Protein AF-A0A2H0SGM2-F1 (afdb_monomer_lite)

Sequence (133 aa):
MSRFKKSRLSKVISVTLGLTTAVMMFGGVLIAPASAQTVEELQAQIALLLSQITALQTQMSGVTGGSVATGAVCGYTFGANLKQGDTGSDAMNLQKVLNSDSATQVASSGVGSQGNESSYFGSLTKSAVIRFQ

Foldseek 3Di:
DDDDDDDVVVVVVVVVVVVVVVCVVPDDPVPPPPPPCDPVNVVVVVVVVVVVVVVVVVVVVVVVVPPDPDDDPPPDDQPDDDDAFAFDPNQQVLLQVQQVDPQLHLDPDDESGHVRDHRGRHPSSVVSVVSVD

Secondary structure (DSSP, 8-state):
-------HHHHHHHHHHHHHHHHHHHS-----------HHHHHHHHHHHHHHHHHHHHHHHHHTTSS---SS------SS---TT-BSHHHHHHHHHHTTSTTT-SBSSSTTBTT---SB--HHHHHHHHHH-

Radius of gyration: 40.66 Å; chains: 1; bounding box: 40×49×117 Å

Structure (mmCIF, N/CA/C/O backbone):
data_AF-A0A2H0SGM2-F1
#
_entry.id   AF-A0A2H0SGM2-F1
#
loop_
_atom_site.group_PDB
_atom_site.id
_atom_site.type_symbol
_atom_site.label_atom_id
_atom_site.label_alt_id
_atom_site.label_comp_id
_atom_site.label_asym_id
_atom_site.label_entity_id
_atom_site.label_seq_id
_atom_site.pdbx_PDB_ins_code
_atom_site.Cartn_x
_atom_site.Cartn_y
_atom_site.Cartn_z
_atom_site.occupancy
_atom_site.B_iso_or_equiv
_atom_site.auth_seq_id
_atom_site.auth_comp_id
_atom_site.auth_asym_id
_atom_site.auth_atom_id
_atom_site.pdbx_PDB_model_num
ATOM 1 N N . MET A 1 1 ? 3.276 -41.175 -94.846 1.00 40.59 1 MET A N 1
ATOM 2 C CA . MET A 1 1 ? 4.546 -40.409 -94.807 1.00 40.59 1 MET A CA 1
ATOM 3 C C . MET A 1 1 ? 4.336 -39.044 -95.465 1.00 40.59 1 MET A C 1
ATOM 5 O O . MET A 1 1 ? 4.498 -38.907 -96.672 1.00 40.59 1 MET A O 1
ATOM 9 N N . SER A 1 2 ? 3.877 -38.047 -94.700 1.00 38.53 2 SER A N 1
ATOM 10 C CA . SER A 1 2 ? 3.477 -36.734 -95.232 1.00 38.53 2 SER A CA 1
ATOM 11 C C . SER A 1 2 ? 4.576 -35.677 -95.060 1.00 38.53 2 SER A C 1
ATOM 13 O O . SER A 1 2 ? 4.723 -35.073 -94.007 1.00 38.53 2 SER A O 1
ATOM 15 N N . ARG A 1 3 ? 5.353 -35.507 -96.134 1.00 43.50 3 ARG A N 1
ATOM 16 C CA . ARG A 1 3 ? 5.816 -34.252 -96.766 1.00 43.50 3 ARG A CA 1
ATOM 17 C C . ARG A 1 3 ? 5.720 -32.964 -95.906 1.00 43.50 3 ARG A C 1
ATOM 19 O O . ARG A 1 3 ? 4.699 -32.281 -95.925 1.00 43.50 3 ARG A O 1
ATOM 26 N N . PHE A 1 4 ? 6.819 -32.543 -95.270 1.00 55.88 4 PHE A N 1
ATOM 27 C CA . PHE A 1 4 ? 6.935 -31.188 -94.705 1.00 55.88 4 PHE A CA 1
ATOM 28 C C . PHE A 1 4 ? 7.217 -30.156 -95.811 1.00 55.88 4 PHE A C 1
ATOM 30 O O . PHE A 1 4 ? 8.280 -30.133 -96.433 1.00 55.88 4 PHE A O 1
ATOM 37 N N . LYS A 1 5 ? 6.224 -29.302 -96.069 1.00 53.66 5 LYS A N 1
ATOM 38 C CA . LYS A 1 5 ? 6.253 -28.195 -97.033 1.00 53.66 5 LYS A CA 1
ATOM 39 C C . LYS A 1 5 ? 7.159 -27.073 -96.498 1.00 53.66 5 LYS A C 1
ATOM 41 O O . LYS A 1 5 ? 6.878 -26.494 -95.453 1.00 53.66 5 LYS A O 1
ATOM 46 N N . LYS A 1 6 ? 8.242 -26.754 -97.220 1.00 58.56 6 LYS A N 1
ATOM 47 C CA . LYS A 1 6 ? 9.113 -25.581 -96.987 1.00 58.56 6 LYS A CA 1
ATOM 48 C C . LYS A 1 6 ? 8.249 -24.311 -97.030 1.00 58.56 6 LYS A C 1
ATOM 50 O O . LYS A 1 6 ? 7.874 -23.865 -98.111 1.00 58.56 6 LYS A O 1
ATOM 55 N N . SER A 1 7 ? 7.924 -23.734 -95.876 1.00 58.38 7 SER A N 1
ATOM 56 C CA . SER A 1 7 ? 7.233 -22.445 -95.788 1.00 58.38 7 SER A CA 1
ATOM 57 C C . SER A 1 7 ? 8.200 -21.384 -95.278 1.00 58.38 7 SER A C 1
ATOM 59 O O . SER A 1 7 ? 8.958 -21.630 -94.346 1.00 58.38 7 SER A O 1
ATOM 61 N N . ARG A 1 8 ? 8.184 -20.186 -95.874 1.00 55.38 8 ARG A N 1
ATOM 62 C CA . ARG A 1 8 ? 9.004 -19.047 -95.415 1.00 55.38 8 ARG A CA 1
ATOM 63 C C . ARG A 1 8 ? 8.715 -18.669 -93.957 1.00 55.38 8 ARG A C 1
ATOM 65 O O . ARG A 1 8 ? 9.578 -18.094 -93.307 1.00 55.38 8 ARG A O 1
ATOM 72 N N . LEU A 1 9 ? 7.566 -19.100 -93.437 1.00 53.16 9 LEU A N 1
ATOM 73 C CA . LEU A 1 9 ? 7.172 -18.991 -92.038 1.00 53.16 9 LEU A CA 1
ATOM 74 C C . LEU A 1 9 ? 8.174 -19.664 -91.080 1.00 53.16 9 LEU A C 1
ATOM 76 O O . LEU A 1 9 ? 8.530 -19.069 -90.072 1.00 53.16 9 LEU A O 1
ATOM 80 N N . SER A 1 10 ? 8.711 -20.847 -91.409 1.00 49.25 10 SER A N 1
ATOM 81 C CA . SER A 1 10 ? 9.651 -21.553 -90.520 1.00 49.25 10 SER A CA 1
ATOM 82 C C . SER A 1 10 ? 11.065 -20.966 -90.518 1.00 49.25 10 SER A C 1
ATOM 84 O O . SER A 1 10 ? 11.794 -21.181 -89.559 1.00 49.25 10 SER A O 1
ATOM 86 N N . LYS A 1 11 ? 11.434 -20.171 -91.535 1.00 51.69 11 LYS A N 1
ATOM 87 C CA . LYS A 1 11 ? 12.673 -19.371 -91.522 1.00 51.69 11 LYS A CA 1
ATOM 88 C C . LYS A 1 11 ? 12.531 -18.085 -90.707 1.00 51.69 11 LYS A C 1
ATOM 90 O O . LYS A 1 11 ? 13.499 -17.653 -90.095 1.00 51.69 11 LYS A O 1
ATOM 95 N N . VAL A 1 12 ? 11.340 -17.485 -90.684 1.00 53.84 12 VAL A N 1
ATOM 96 C CA . VAL A 1 12 ? 11.070 -16.266 -89.903 1.00 53.84 12 VAL A CA 1
ATOM 97 C C . VAL A 1 12 ? 11.014 -16.589 -88.409 1.00 53.84 12 VAL A C 1
ATOM 99 O O . VAL A 1 12 ? 11.650 -15.893 -87.628 1.00 53.84 12 VAL A O 1
ATOM 102 N N . ILE A 1 13 ? 10.382 -17.705 -88.029 1.00 54.94 13 ILE A N 1
ATOM 103 C CA . ILE A 1 13 ? 10.295 -18.158 -86.628 1.00 54.94 13 ILE A CA 1
ATOM 104 C C . ILE A 1 13 ? 11.689 -18.450 -86.034 1.00 54.94 13 ILE A C 1
ATOM 106 O O . ILE A 1 13 ? 11.952 -18.129 -84.877 1.00 54.94 13 ILE A O 1
ATOM 110 N N . SER A 1 14 ? 12.616 -19.000 -86.828 1.00 51.69 14 SER A N 1
ATOM 111 C CA . SER A 1 14 ? 13.994 -19.263 -86.382 1.00 51.69 14 SER A CA 1
ATOM 112 C C . SER A 1 14 ? 14.867 -18.007 -86.291 1.00 51.69 14 SER A C 1
ATOM 114 O O . SER A 1 14 ? 15.776 -17.956 -85.468 1.00 51.69 14 SER A O 1
ATOM 116 N N . VAL A 1 15 ? 14.596 -16.985 -87.110 1.00 54.47 15 VAL A N 1
ATOM 117 C CA . VAL A 1 15 ? 15.328 -15.706 -87.066 1.00 54.47 15 VAL A CA 1
ATOM 118 C C . VAL A 1 15 ? 14.865 -14.858 -85.881 1.00 54.47 15 VAL A C 1
ATOM 120 O O . VAL A 1 15 ? 15.693 -14.247 -85.213 1.00 54.47 15 VAL A O 1
ATOM 123 N N . THR A 1 16 ? 13.569 -14.873 -85.555 1.00 50.84 16 THR A N 1
ATOM 124 C CA . THR A 1 16 ? 13.047 -14.148 -84.389 1.00 50.84 16 THR A CA 1
ATOM 125 C C . THR A 1 16 ? 13.511 -14.765 -83.076 1.00 50.84 16 THR A C 1
ATOM 127 O O . THR A 1 16 ? 13.891 -14.024 -82.178 1.00 50.84 16 THR A O 1
ATOM 130 N N . LEU A 1 17 ? 13.565 -16.100 -82.978 1.00 54.00 17 LEU A N 1
ATOM 131 C CA . LEU A 1 17 ? 14.009 -16.761 -81.749 1.00 54.00 17 LEU A CA 1
ATOM 132 C C . LEU A 1 17 ? 15.519 -16.590 -81.511 1.00 54.00 17 LEU A C 1
ATOM 134 O O . LEU A 1 17 ? 15.930 -16.388 -80.375 1.00 54.00 17 LEU A O 1
ATOM 138 N N . GLY A 1 18 ? 16.339 -16.594 -82.570 1.00 52.31 18 GLY A N 1
ATOM 139 C CA . GLY A 1 18 ? 17.784 -16.346 -82.469 1.00 52.31 18 GLY A CA 1
ATOM 140 C C . GLY A 1 18 ? 18.146 -14.891 -82.150 1.00 52.31 18 GLY A C 1
ATOM 141 O O . GLY A 1 18 ? 19.101 -14.644 -81.415 1.00 52.31 18 GLY A O 1
ATOM 142 N N . LEU A 1 19 ? 17.364 -13.922 -82.641 1.00 50.44 19 LEU A N 1
ATOM 143 C CA . LEU A 1 19 ? 17.555 -12.509 -82.303 1.00 50.44 19 LEU A CA 1
ATOM 144 C C . LEU A 1 19 ? 17.175 -12.228 -80.841 1.00 50.44 19 LEU A C 1
ATOM 146 O O . LEU A 1 19 ? 17.862 -11.463 -80.168 1.00 50.44 19 LEU A O 1
ATOM 150 N N . THR A 1 20 ? 16.142 -12.893 -80.312 1.00 53.59 20 THR A N 1
ATOM 151 C CA . THR A 1 20 ? 15.738 -12.721 -78.908 1.00 53.59 20 THR A CA 1
ATOM 152 C C . THR A 1 20 ? 16.765 -13.263 -77.910 1.00 53.59 20 THR A C 1
ATOM 154 O O . THR A 1 20 ? 16.964 -12.648 -76.867 1.00 53.59 20 THR A O 1
ATOM 157 N N . THR A 1 21 ? 17.482 -14.348 -78.225 1.00 55.19 21 THR A N 1
ATOM 158 C CA . THR A 1 21 ? 18.548 -14.872 -77.347 1.00 55.19 21 THR A CA 1
ATOM 159 C C . THR A 1 21 ? 19.849 -14.077 -77.450 1.00 55.19 21 THR A C 1
ATOM 161 O O . THR A 1 21 ? 20.557 -13.946 -76.455 1.00 55.19 21 THR A O 1
ATOM 164 N N . ALA A 1 22 ? 20.165 -13.503 -78.616 1.00 50.72 22 ALA A N 1
ATOM 165 C CA . ALA A 1 22 ? 21.353 -12.663 -78.789 1.00 50.72 22 ALA A CA 1
ATOM 166 C C . ALA A 1 22 ? 21.226 -11.307 -78.067 1.00 50.72 22 ALA A C 1
ATOM 168 O O . ALA A 1 22 ? 22.198 -10.831 -77.483 1.00 50.72 22 ALA A O 1
ATOM 169 N N . VAL A 1 23 ? 20.022 -10.722 -78.027 1.00 50.75 23 VAL A N 1
ATOM 170 C CA . VAL A 1 23 ? 19.746 -9.491 -77.260 1.00 50.75 23 VAL A CA 1
ATOM 171 C C . VAL A 1 23 ? 19.898 -9.726 -75.749 1.00 50.75 23 VAL A C 1
ATOM 173 O O . VAL A 1 23 ? 20.411 -8.859 -75.049 1.00 50.75 23 VAL A O 1
ATOM 176 N N . MET A 1 24 ? 19.577 -10.926 -75.248 1.00 55.06 24 MET A N 1
ATOM 177 C CA . MET A 1 24 ? 19.810 -11.281 -73.839 1.00 55.06 24 MET A CA 1
ATOM 178 C C . MET A 1 24 ? 21.290 -11.521 -73.486 1.00 55.06 24 MET A C 1
ATOM 180 O O . MET A 1 24 ? 21.644 -11.417 -72.316 1.00 55.06 24 MET A O 1
ATOM 184 N N . MET A 1 25 ? 22.156 -11.819 -74.464 1.00 55.94 25 MET A N 1
ATOM 185 C CA . MET A 1 25 ? 23.568 -12.173 -74.228 1.00 55.94 25 MET A CA 1
ATOM 186 C C . MET A 1 25 ? 24.566 -11.029 -74.487 1.00 55.94 25 MET A C 1
ATOM 188 O O . MET A 1 25 ? 25.726 -11.166 -74.111 1.00 55.94 25 MET A O 1
ATOM 192 N N . PHE A 1 26 ? 24.156 -9.907 -75.097 1.00 58.00 26 PHE A N 1
ATOM 193 C CA . PHE A 1 26 ? 25.081 -8.807 -75.438 1.00 58.00 26 PHE A CA 1
ATOM 194 C C . PHE A 1 26 ? 24.635 -7.388 -75.043 1.00 58.00 26 PHE A C 1
ATOM 196 O O . PHE A 1 26 ? 25.384 -6.442 -75.278 1.00 58.00 26 PHE A O 1
ATOM 203 N N . GLY A 1 27 ? 23.470 -7.191 -74.418 1.00 44.75 27 GLY A N 1
ATOM 204 C CA . GLY A 1 27 ? 23.040 -5.835 -74.067 1.00 44.75 27 GLY A CA 1
ATOM 205 C C . GLY A 1 27 ? 21.857 -5.774 -73.116 1.00 44.75 27 GLY A C 1
ATOM 206 O O . GLY A 1 27 ? 20.721 -5.649 -73.552 1.00 44.75 27 GLY A O 1
ATOM 207 N N . GLY A 1 28 ? 22.153 -5.790 -71.815 1.00 46.19 28 GLY A N 1
ATOM 208 C CA . GLY A 1 28 ? 21.272 -5.237 -70.790 1.00 46.19 28 GLY A CA 1
ATOM 209 C C . GLY A 1 28 ? 19.969 -5.998 -70.580 1.00 46.19 28 GLY A C 1
ATOM 210 O O . GLY A 1 28 ? 18.890 -5.501 -70.893 1.00 46.19 28 GLY A O 1
ATOM 211 N N . VAL A 1 29 ? 20.055 -7.159 -69.926 1.00 42.25 29 VAL A N 1
ATOM 212 C CA . VAL A 1 29 ? 18.955 -7.587 -69.060 1.00 42.25 29 VAL A CA 1
ATOM 213 C C . VAL A 1 29 ? 18.755 -6.451 -68.055 1.00 42.25 29 VAL A C 1
ATOM 215 O O . VAL A 1 29 ? 19.586 -6.244 -67.173 1.00 42.25 29 VAL A O 1
ATOM 218 N N . LEU A 1 30 ? 17.679 -5.679 -68.205 1.00 44.38 30 LEU A N 1
ATOM 219 C CA . LEU A 1 30 ? 17.157 -4.853 -67.125 1.00 44.38 30 LEU A CA 1
ATOM 220 C C . LEU A 1 30 ? 16.590 -5.833 -66.096 1.00 44.38 30 LEU A C 1
ATOM 222 O O . LEU A 1 30 ? 15.395 -6.119 -66.067 1.00 44.38 30 LEU A O 1
ATOM 226 N N . ILE A 1 31 ? 17.492 -6.429 -65.314 1.00 48.06 31 ILE A N 1
ATOM 227 C CA . ILE A 1 31 ? 17.165 -7.118 -64.077 1.00 48.06 31 ILE A CA 1
ATOM 228 C C . ILE A 1 31 ? 16.574 -6.011 -63.211 1.00 48.06 31 ILE A C 1
ATOM 230 O O . ILE A 1 31 ? 17.305 -5.195 -62.652 1.00 48.06 31 ILE A O 1
ATOM 234 N N . ALA A 1 32 ? 15.245 -5.915 -63.174 1.00 46.06 32 ALA A N 1
ATOM 235 C CA . ALA A 1 32 ? 14.588 -5.179 -62.110 1.00 46.06 32 ALA A CA 1
ATOM 236 C C . ALA A 1 32 ? 15.181 -5.713 -60.800 1.00 46.06 32 ALA A C 1
ATOM 238 O O . ALA A 1 32 ? 15.263 -6.939 -60.656 1.00 46.06 32 ALA A O 1
ATOM 239 N N . PRO A 1 33 ? 15.649 -4.853 -59.881 1.00 48.53 33 PRO A N 1
ATOM 240 C CA . PRO A 1 33 ? 16.115 -5.347 -58.608 1.00 48.53 33 PRO A CA 1
ATOM 241 C C . PRO A 1 33 ? 14.908 -6.040 -57.978 1.00 48.53 33 PRO A C 1
ATOM 243 O O . PRO A 1 33 ? 13.909 -5.403 -57.649 1.00 48.53 33 PRO A O 1
ATOM 246 N N . ALA A 1 34 ? 14.974 -7.368 -57.866 1.00 46.94 34 ALA A N 1
ATOM 247 C CA . ALA A 1 34 ? 14.227 -8.061 -56.835 1.00 46.94 34 ALA A CA 1
ATOM 248 C C . ALA A 1 34 ? 14.504 -7.281 -55.551 1.00 46.94 34 ALA A C 1
ATOM 250 O O . ALA A 1 34 ? 15.664 -6.934 -55.333 1.00 46.94 34 ALA A O 1
ATOM 251 N N . SER A 1 35 ? 13.461 -6.940 -54.796 1.00 52.75 35 SER A N 1
ATOM 252 C CA . SER A 1 35 ? 13.503 -6.119 -53.585 1.00 52.75 35 SER A CA 1
ATOM 253 C C . SER A 1 35 ? 14.460 -6.715 -52.549 1.00 52.75 35 SER A C 1
ATOM 255 O O . SER A 1 35 ? 14.058 -7.366 -51.590 1.00 52.75 35 SER A O 1
ATOM 257 N N . ALA A 1 36 ? 15.754 -6.556 -52.789 1.00 50.62 36 ALA A N 1
ATOM 258 C CA . ALA A 1 36 ? 16.815 -6.870 -51.876 1.00 50.62 36 ALA A CA 1
ATOM 259 C C . ALA A 1 36 ? 16.773 -5.714 -50.900 1.00 50.62 36 ALA A C 1
ATOM 261 O O . ALA A 1 36 ? 17.241 -4.624 -51.219 1.00 50.62 36 ALA A O 1
ATOM 262 N N . GLN A 1 37 ? 16.125 -5.949 -49.762 1.00 52.88 37 GLN A N 1
ATOM 263 C CA . GLN A 1 37 ? 16.254 -5.089 -48.601 1.00 52.88 37 GLN A CA 1
ATOM 264 C C . G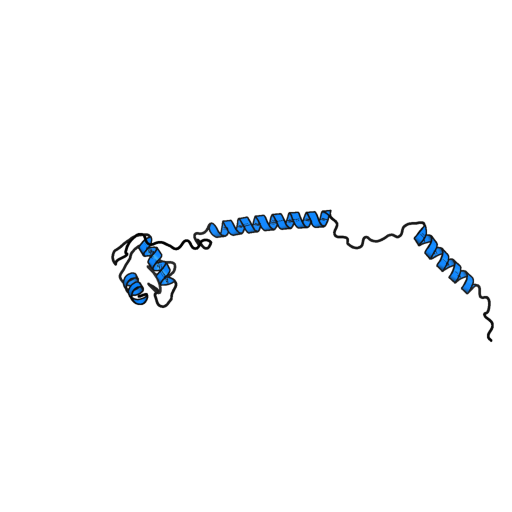LN A 1 37 ? 17.759 -4.890 -48.400 1.00 52.88 37 GLN A C 1
ATOM 266 O O . GLN A 1 37 ? 18.486 -5.848 -48.116 1.00 52.88 37 GLN A O 1
ATOM 271 N N . THR A 1 38 ? 18.250 -3.701 -48.745 1.00 72.00 38 THR A N 1
ATOM 272 C CA . THR A 1 38 ? 19.689 -3.475 -48.869 1.00 72.00 38 THR A CA 1
ATOM 273 C C . THR A 1 38 ? 20.317 -3.554 -47.483 1.00 72.00 38 THR A C 1
ATOM 275 O O . THR A 1 38 ? 19.637 -3.423 -46.461 1.00 72.00 38 THR A O 1
ATOM 278 N N . VAL A 1 39 ? 21.628 -3.792 -47.414 1.00 69.50 39 VAL A N 1
ATOM 279 C CA . VAL A 1 39 ? 22.336 -3.805 -46.124 1.00 69.50 39 VAL A CA 1
ATOM 280 C C . VAL A 1 39 ? 22.136 -2.469 -45.399 1.00 69.50 39 VAL A C 1
ATOM 282 O O . VAL A 1 39 ? 21.930 -2.466 -44.187 1.00 69.50 39 VAL A O 1
ATOM 285 N N . GLU A 1 40 ? 22.088 -1.355 -46.135 1.00 77.25 40 GLU A N 1
ATOM 286 C CA . GLU A 1 40 ? 21.725 -0.045 -45.590 1.00 77.25 40 GLU A CA 1
ATOM 287 C C . GLU A 1 40 ? 20.311 -0.011 -44.990 1.00 77.25 40 GLU A C 1
ATOM 289 O O . GLU A 1 40 ? 20.108 0.579 -43.931 1.00 77.25 40 GLU A O 1
ATOM 294 N N . GLU A 1 41 ? 19.325 -0.655 -45.615 1.00 76.38 41 GLU A N 1
ATOM 295 C CA . GLU A 1 41 ? 17.943 -0.675 -45.124 1.00 76.38 41 GLU A CA 1
ATOM 296 C C . GLU A 1 41 ? 17.790 -1.540 -43.862 1.00 76.38 41 GLU A C 1
ATOM 298 O O . GLU A 1 41 ? 17.065 -1.182 -42.930 1.00 76.38 41 GLU A O 1
ATOM 303 N N . LEU A 1 42 ? 18.551 -2.635 -43.770 1.00 78.06 42 LEU A N 1
ATOM 304 C CA . LEU A 1 42 ? 18.672 -3.426 -42.542 1.00 78.06 42 LEU A CA 1
ATOM 305 C C . LEU A 1 42 ? 19.366 -2.638 -41.419 1.00 78.06 42 LEU A C 1
A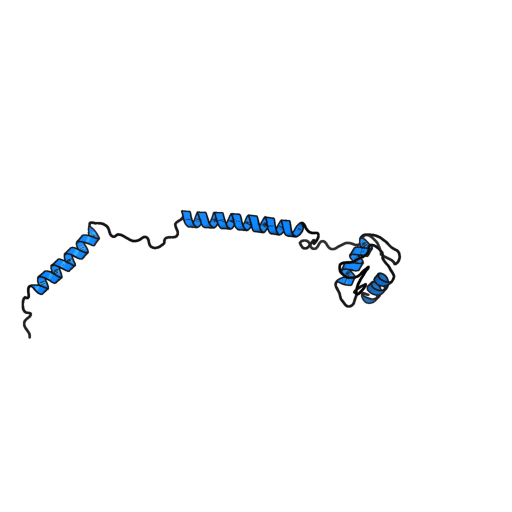TOM 307 O O . LEU A 1 42 ? 18.912 -2.671 -40.275 1.00 78.06 42 LEU A O 1
ATOM 311 N N . GLN A 1 43 ? 20.425 -1.884 -41.725 1.00 81.25 43 GLN A N 1
ATOM 312 C CA . GLN A 1 43 ? 21.093 -1.010 -40.753 1.00 81.25 43 GLN A CA 1
ATOM 313 C C . GLN A 1 43 ? 20.176 0.126 -40.275 1.00 81.25 43 GLN A C 1
ATOM 315 O O . GLN A 1 43 ? 20.153 0.435 -39.081 1.00 81.25 43 GLN A O 1
ATOM 320 N N . ALA A 1 44 ? 19.371 0.698 -41.175 1.00 85.44 44 ALA A N 1
ATOM 321 C CA . ALA A 1 44 ? 18.372 1.708 -40.840 1.00 85.44 44 ALA A CA 1
ATOM 322 C C . ALA A 1 44 ? 17.273 1.149 -39.918 1.00 85.44 44 ALA A C 1
ATOM 324 O O . ALA A 1 44 ? 16.902 1.800 -38.940 1.00 85.44 44 ALA A O 1
ATOM 325 N N . GLN A 1 45 ? 16.803 -0.081 -40.161 1.00 86.75 45 GLN A N 1
ATOM 326 C CA . GLN A 1 45 ? 15.865 -0.758 -39.257 1.00 86.75 45 GLN A CA 1
ATOM 327 C C . GLN A 1 45 ? 16.471 -1.030 -37.878 1.00 86.75 45 GLN A C 1
ATOM 329 O O . GLN A 1 45 ? 15.801 -0.813 -36.870 1.00 86.75 45 GLN A O 1
ATOM 334 N N . ILE A 1 46 ? 17.736 -1.456 -37.803 1.00 89.75 46 ILE A N 1
ATOM 335 C CA . ILE A 1 46 ? 18.422 -1.681 -36.522 1.00 89.75 46 ILE A CA 1
ATOM 336 C C . ILE A 1 46 ? 18.534 -0.373 -35.729 1.00 89.75 46 ILE A C 1
ATOM 338 O O . ILE A 1 46 ? 18.237 -0.357 -34.534 1.00 89.75 46 ILE A O 1
ATOM 342 N N . ALA A 1 47 ? 18.902 0.735 -36.379 1.00 90.38 47 ALA A N 1
ATOM 343 C CA . ALA A 1 47 ? 18.978 2.044 -35.729 1.00 90.38 47 ALA A CA 1
ATOM 344 C C . ALA A 1 47 ? 17.613 2.493 -35.176 1.00 90.38 47 ALA A C 1
ATOM 346 O O . ALA A 1 47 ? 17.527 3.009 -34.058 1.00 90.38 47 ALA A O 1
ATOM 347 N N . LEU A 1 48 ? 16.540 2.237 -35.929 1.00 93.25 48 LEU A N 1
ATOM 348 C CA . LEU A 1 48 ? 15.176 2.559 -35.518 1.00 93.25 48 LEU A CA 1
ATOM 349 C C . LEU A 1 48 ? 14.713 1.694 -34.336 1.00 93.25 48 LEU A C 1
ATOM 351 O O . LEU A 1 48 ? 14.133 2.211 -33.381 1.00 93.25 48 LEU A O 1
ATOM 355 N N . LEU A 1 49 ? 15.031 0.399 -34.344 1.00 91.62 49 LEU A N 1
ATOM 356 C CA . LEU A 1 49 ? 14.733 -0.504 -33.230 1.00 91.62 49 LEU A CA 1
ATOM 357 C C . LEU A 1 49 ? 15.494 -0.121 -31.954 1.00 91.62 49 LEU A C 1
ATOM 359 O O . LEU A 1 49 ? 14.908 -0.140 -30.874 1.00 91.62 49 LEU A O 1
ATOM 363 N N . LEU A 1 50 ? 16.765 0.280 -32.058 1.00 91.50 50 LEU A N 1
ATOM 364 C CA . LEU A 1 50 ? 17.537 0.755 -30.905 1.00 91.50 50 LEU A CA 1
ATOM 365 C C . LEU A 1 50 ? 16.936 2.034 -30.310 1.00 91.50 50 LEU A C 1
ATOM 367 O O . LEU A 1 50 ? 16.786 2.123 -29.092 1.00 91.50 50 LEU A O 1
ATOM 371 N N . SER A 1 51 ? 16.515 2.979 -31.157 1.00 91.00 51 SER A N 1
ATOM 372 C CA . SER A 1 51 ? 15.815 4.190 -30.713 1.00 91.00 51 SER A CA 1
ATOM 373 C C . SER A 1 51 ? 14.513 3.862 -29.971 1.00 91.00 51 SER A C 1
ATOM 375 O O . SER A 1 51 ? 14.261 4.409 -28.894 1.00 91.00 51 SER A O 1
ATOM 377 N N . GLN A 1 52 ? 13.728 2.910 -30.485 1.00 90.00 52 GLN A N 1
ATOM 378 C CA . GLN A 1 52 ? 12.499 2.450 -29.838 1.00 90.00 52 GLN A CA 1
ATOM 379 C C . GLN A 1 52 ? 12.774 1.784 -28.481 1.00 90.00 52 GLN A C 1
ATOM 381 O O . GLN A 1 52 ? 12.048 2.032 -27.519 1.00 90.00 52 GLN A O 1
ATOM 386 N N . ILE A 1 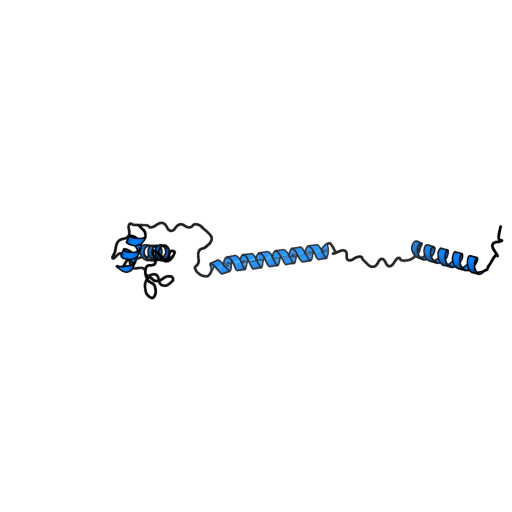53 ? 13.826 0.965 -28.373 1.00 90.62 53 ILE A N 1
ATOM 387 C CA . ILE A 1 53 ? 14.220 0.325 -27.110 1.00 90.62 53 ILE A CA 1
ATOM 388 C C . ILE A 1 53 ? 14.618 1.380 -26.079 1.00 90.62 53 ILE A C 1
ATOM 390 O O . ILE A 1 53 ? 14.167 1.299 -24.939 1.00 90.62 53 ILE A O 1
ATOM 394 N N . THR A 1 54 ? 15.397 2.395 -26.462 1.00 87.88 54 THR A N 1
ATOM 395 C CA . THR A 1 54 ? 15.765 3.487 -25.549 1.00 87.88 54 THR A CA 1
ATOM 396 C C . THR A 1 54 ? 14.535 4.262 -25.078 1.00 87.88 54 THR A C 1
ATOM 398 O O . THR A 1 54 ? 14.406 4.520 -23.884 1.00 87.88 54 THR A O 1
ATOM 401 N N . ALA A 1 55 ? 13.586 4.562 -25.970 1.00 87.12 55 ALA A N 1
ATOM 402 C CA . ALA A 1 55 ? 12.336 5.225 -25.595 1.00 87.12 55 ALA A CA 1
ATOM 403 C C . ALA A 1 55 ? 11.499 4.377 -24.620 1.00 87.12 55 ALA A C 1
ATOM 405 O O . ALA A 1 55 ? 11.009 4.892 -23.615 1.00 87.12 55 ALA A O 1
ATOM 406 N N . LEU A 1 56 ? 11.392 3.067 -24.863 1.00 84.44 56 LEU A N 1
ATOM 407 C CA . LEU A 1 56 ? 10.698 2.138 -23.967 1.00 84.44 56 LEU A CA 1
ATOM 408 C C . LEU A 1 56 ? 11.416 1.984 -22.618 1.00 84.44 56 LEU A C 1
ATOM 410 O O . LEU A 1 56 ? 10.753 1.888 -21.590 1.00 84.44 56 LEU A O 1
ATOM 414 N N . GLN A 1 57 ? 12.751 2.018 -22.592 1.00 80.25 57 GLN A N 1
ATOM 415 C CA . GLN A 1 57 ? 13.541 2.024 -21.356 1.00 80.25 57 GLN A CA 1
ATOM 416 C C . GLN A 1 57 ? 13.319 3.313 -20.553 1.00 80.25 57 GLN A C 1
ATOM 418 O O . GLN A 1 57 ? 13.122 3.252 -19.341 1.00 80.25 57 GLN A O 1
ATOM 423 N N . THR A 1 58 ? 13.280 4.478 -21.209 1.00 76.69 58 THR A N 1
ATOM 424 C CA . THR A 1 58 ? 12.948 5.751 -20.552 1.00 76.69 58 THR A CA 1
ATOM 425 C C . THR A 1 58 ? 11.505 5.768 -20.053 1.00 76.69 58 THR A C 1
ATOM 427 O O . THR A 1 58 ? 11.252 6.240 -18.947 1.00 76.69 58 THR A O 1
ATOM 430 N N . GLN A 1 59 ? 10.560 5.207 -20.810 1.00 74.38 59 GLN A N 1
ATOM 431 C CA . GLN A 1 59 ? 9.172 5.071 -20.375 1.00 74.38 59 GLN A CA 1
ATOM 432 C C . GLN A 1 59 ? 9.051 4.131 -19.168 1.00 74.38 59 GLN A C 1
ATOM 434 O O . GLN A 1 59 ? 8.331 4.455 -18.228 1.00 74.38 59 GLN A O 1
ATOM 439 N N . MET A 1 60 ? 9.799 3.023 -19.137 1.00 66.62 60 MET A N 1
ATOM 440 C CA . MET A 1 60 ? 9.838 2.114 -17.986 1.00 66.62 60 MET A CA 1
ATOM 441 C C . MET A 1 60 ? 10.376 2.814 -16.726 1.00 66.62 60 MET A C 1
ATOM 443 O O . MET A 1 60 ? 9.804 2.665 -15.650 1.00 66.62 60 MET A O 1
ATOM 447 N N . SER A 1 61 ? 11.406 3.654 -16.866 1.00 61.03 61 SER A N 1
ATOM 448 C CA . SER A 1 61 ? 11.930 4.485 -15.768 1.00 61.03 61 SER A CA 1
ATOM 449 C C . SER A 1 61 ? 10.995 5.647 -15.381 1.00 61.03 61 SER A C 1
ATOM 451 O O . SER A 1 61 ? 10.993 6.097 -14.235 1.00 61.03 61 SER A O 1
ATOM 453 N N . GLY A 1 62 ? 10.169 6.137 -16.309 1.00 53.53 62 GLY A N 1
ATOM 454 C CA . GLY A 1 62 ? 9.158 7.172 -16.059 1.00 53.53 62 GLY A CA 1
ATOM 455 C C . GLY A 1 62 ? 7.909 6.648 -15.344 1.00 53.53 62 GLY A C 1
ATOM 456 O O . GLY A 1 62 ? 7.311 7.369 -14.547 1.00 53.53 62 GLY A O 1
ATOM 457 N N . VAL A 1 63 ? 7.558 5.374 -15.544 1.00 51.97 63 VAL A N 1
ATOM 458 C CA . VAL A 1 63 ? 6.497 4.684 -14.786 1.00 51.97 63 VAL A CA 1
ATOM 459 C C . VAL A 1 63 ? 6.894 4.490 -13.315 1.00 51.97 63 VAL A C 1
ATOM 461 O O . VAL A 1 63 ? 6.024 4.458 -12.451 1.00 51.97 63 VAL A O 1
ATOM 464 N N . THR A 1 64 ? 8.191 4.494 -12.991 1.00 49.00 64 THR A N 1
ATOM 465 C CA . THR A 1 64 ? 8.688 4.531 -11.600 1.00 49.00 64 THR A CA 1
ATOM 466 C C . THR A 1 64 ? 8.765 5.939 -10.983 1.00 49.00 64 THR A C 1
ATOM 468 O O . THR A 1 64 ? 9.166 6.082 -9.830 1.00 49.00 64 THR A O 1
ATOM 471 N N . GLY A 1 65 ? 8.365 6.984 -11.720 1.00 46.38 65 GLY A N 1
ATOM 472 C CA . GLY A 1 65 ? 8.340 8.382 -11.261 1.00 46.38 65 GLY A CA 1
ATOM 473 C C . GLY A 1 65 ? 7.020 8.838 -10.628 1.00 46.38 65 GLY A C 1
ATOM 474 O O . GLY A 1 65 ? 6.934 9.957 -10.127 1.00 46.38 65 GLY A O 1
ATOM 475 N N . GLY A 1 66 ? 5.998 7.982 -10.619 1.00 49.25 66 GLY A N 1
ATOM 476 C CA . GLY A 1 66 ? 4.878 8.060 -9.686 1.00 49.25 66 GLY A CA 1
ATOM 477 C C . GLY A 1 66 ? 5.073 6.960 -8.653 1.00 49.25 66 GLY A C 1
ATOM 478 O O . GLY A 1 66 ? 5.324 5.825 -9.033 1.00 49.25 66 GLY A O 1
ATOM 479 N N . SER A 1 67 ? 5.021 7.295 -7.365 1.00 51.59 67 SER A N 1
ATOM 480 C CA . SER A 1 67 ? 5.244 6.379 -6.238 1.00 51.59 67 SER A CA 1
ATOM 481 C C . SER A 1 67 ? 4.366 5.116 -6.307 1.00 51.59 67 SER A C 1
ATOM 483 O O . SER A 1 67 ? 3.281 5.047 -5.738 1.00 51.59 67 SER A O 1
ATOM 485 N N . VAL A 1 68 ? 4.857 4.107 -7.016 1.00 40.69 68 VAL A N 1
ATOM 486 C CA . VAL A 1 68 ? 4.447 2.708 -6.975 1.00 40.69 68 VAL A CA 1
ATOM 487 C C . VAL A 1 68 ? 5.716 1.908 -7.238 1.00 40.69 68 VAL A C 1
ATOM 489 O O . VAL A 1 68 ? 6.123 1.630 -8.363 1.00 40.69 68 VAL A O 1
ATOM 492 N N . ALA A 1 69 ? 6.407 1.607 -6.143 1.00 42.34 69 ALA A N 1
ATOM 493 C CA . ALA A 1 69 ? 7.501 0.659 -6.121 1.00 42.34 69 ALA A CA 1
ATOM 494 C C . ALA A 1 69 ? 6.953 -0.740 -6.452 1.00 42.34 69 ALA A C 1
ATOM 496 O O . ALA A 1 69 ? 6.510 -1.471 -5.573 1.00 42.34 69 ALA A O 1
ATOM 497 N N . THR A 1 70 ? 6.983 -1.114 -7.727 1.00 52.00 70 THR A N 1
ATOM 498 C CA . THR A 1 70 ? 6.815 -2.496 -8.191 1.00 52.00 70 THR A CA 1
ATOM 499 C C . THR A 1 70 ? 8.006 -2.832 -9.079 1.00 52.00 70 THR A C 1
ATOM 501 O O . THR A 1 70 ? 8.019 -2.500 -10.259 1.00 52.00 70 THR A O 1
ATOM 504 N N . GLY A 1 71 ? 9.044 -3.428 -8.487 1.00 43.25 71 GLY A N 1
ATOM 505 C CA . GLY A 1 71 ? 10.288 -3.767 -9.198 1.00 43.25 71 GLY A CA 1
ATOM 506 C C . GLY A 1 71 ? 11.426 -4.314 -8.332 1.00 43.25 71 GLY A C 1
ATOM 507 O O . GLY A 1 71 ? 12.405 -4.829 -8.855 1.00 43.25 71 GLY A O 1
ATOM 508 N N . ALA A 1 72 ? 11.278 -4.283 -7.012 1.00 42.03 72 ALA A N 1
ATOM 509 C CA . ALA A 1 72 ? 12.024 -5.123 -6.094 1.00 42.03 72 ALA A CA 1
ATOM 510 C C . ALA A 1 72 ? 10.998 -5.748 -5.152 1.00 42.03 72 ALA A C 1
ATOM 512 O O . ALA A 1 72 ? 10.058 -5.069 -4.734 1.00 42.03 72 ALA A O 1
ATOM 513 N N . VAL A 1 73 ? 11.176 -7.012 -4.772 1.00 45.31 73 VAL A N 1
ATOM 514 C CA . VAL A 1 73 ? 10.589 -7.515 -3.525 1.00 45.31 73 VAL A CA 1
ATOM 515 C C . VAL A 1 73 ? 11.336 -6.809 -2.386 1.00 45.31 73 VAL A C 1
ATOM 517 O O . VAL A 1 73 ? 12.123 -7.404 -1.661 1.00 45.31 73 VAL A O 1
ATOM 520 N N . CYS A 1 74 ? 11.157 -5.493 -2.268 1.00 49.56 74 CYS A N 1
ATOM 521 C CA . CYS A 1 74 ? 11.461 -4.747 -1.065 1.00 49.56 74 CYS A CA 1
A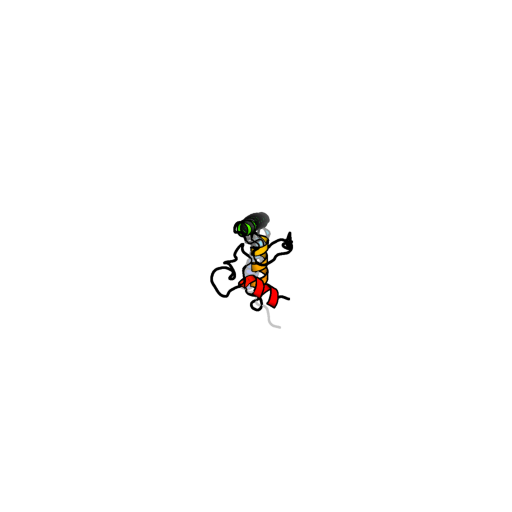TOM 522 C C . CYS A 1 74 ? 10.341 -5.107 -0.098 1.00 49.56 74 CYS A C 1
ATOM 524 O O . CYS A 1 74 ? 9.353 -4.384 0.014 1.00 49.56 74 CYS A O 1
ATOM 526 N N . GLY A 1 75 ? 10.451 -6.280 0.530 1.00 71.62 75 GLY A N 1
ATOM 527 C CA . GLY A 1 75 ? 9.621 -6.597 1.680 1.00 71.62 75 GLY A CA 1
ATOM 528 C C . GLY A 1 75 ? 9.726 -5.433 2.659 1.00 71.62 75 GLY A C 1
ATOM 529 O O . GLY A 1 75 ? 10.827 -4.994 2.993 1.00 71.62 75 GLY A O 1
ATOM 530 N N . TYR A 1 76 ? 8.586 -4.877 3.052 1.00 85.38 76 TYR A N 1
ATOM 531 C CA . TYR A 1 76 ? 8.568 -3.886 4.110 1.00 85.38 76 TYR A CA 1
ATOM 532 C C . TYR A 1 76 ? 8.892 -4.597 5.424 1.00 85.38 76 TYR A C 1
ATOM 534 O O . TYR A 1 76 ? 8.129 -5.457 5.865 1.00 85.38 76 TYR A O 1
ATOM 542 N N . THR A 1 77 ? 10.022 -4.259 6.040 1.00 90.12 77 THR A N 1
ATOM 543 C CA . THR A 1 77 ? 10.372 -4.760 7.371 1.00 90.12 77 THR A CA 1
ATOM 544 C C . THR A 1 77 ? 9.833 -3.793 8.412 1.00 90.12 77 THR A C 1
ATOM 546 O O . THR A 1 77 ? 10.236 -2.632 8.448 1.00 90.12 77 THR A O 1
ATOM 549 N N . PHE A 1 78 ? 8.938 -4.275 9.269 1.00 93.31 78 PHE A N 1
ATOM 550 C CA . PHE A 1 78 ? 8.448 -3.505 10.409 1.00 93.31 78 PHE A CA 1
ATOM 551 C C . PHE A 1 78 ? 9.572 -3.326 11.434 1.00 93.31 78 PHE A C 1
ATOM 553 O O . PHE A 1 78 ? 10.236 -4.294 11.807 1.00 93.31 78 PHE A O 1
ATOM 560 N N . GLY A 1 79 ? 9.800 -2.085 11.867 1.00 90.44 79 GLY A N 1
ATOM 561 C CA . GLY A 1 79 ? 10.899 -1.750 12.776 1.00 90.44 79 GLY A CA 1
ATOM 562 C C . GLY A 1 79 ? 10.581 -2.034 14.243 1.00 90.44 79 GLY A C 1
ATOM 563 O O . GLY A 1 79 ? 11.493 -2.158 15.059 1.00 90.44 79 GLY A O 1
ATOM 564 N N . ALA A 1 80 ? 9.297 -2.139 14.587 1.00 88.19 80 ALA A N 1
ATOM 565 C CA . ALA A 1 80 ? 8.839 -2.402 15.942 1.00 88.19 80 ALA A CA 1
ATOM 566 C C . ALA A 1 80 ? 7.521 -3.185 15.967 1.00 88.19 80 ALA A C 1
ATOM 568 O O . ALA A 1 80 ? 6.777 -3.250 14.987 1.00 88.19 80 ALA A O 1
ATOM 569 N N . ASN A 1 81 ? 7.209 -3.736 17.141 1.00 94.94 81 ASN A N 1
ATOM 570 C CA . ASN A 1 81 ? 5.877 -4.253 17.421 1.00 94.94 81 ASN A CA 1
ATOM 571 C C . ASN A 1 81 ? 4.878 -3.097 17.438 1.00 94.94 81 ASN A C 1
ATOM 573 O O . ASN A 1 81 ? 5.024 -2.158 18.221 1.00 94.94 81 ASN A O 1
ATOM 577 N N . LEU A 1 82 ? 3.849 -3.212 16.606 1.00 96.62 82 LEU A N 1
ATOM 578 C CA . LEU A 1 82 ? 2.757 -2.256 16.533 1.00 96.62 82 LEU A CA 1
ATOM 579 C C . LEU A 1 82 ? 1.643 -2.608 17.519 1.00 96.62 82 LEU A C 1
ATOM 581 O O . LEU A 1 82 ? 1.226 -3.762 17.629 1.00 96.62 82 LEU A O 1
ATOM 585 N N . LYS A 1 83 ? 1.105 -1.594 18.189 1.00 96.81 83 LYS A N 1
ATOM 586 C CA . LYS A 1 83 ? -0.089 -1.673 19.035 1.00 96.81 83 LYS A CA 1
ATOM 587 C C . LYS A 1 83 ? -1.030 -0.506 18.757 1.00 96.81 83 LYS A C 1
ATOM 589 O O . LYS A 1 83 ? -0.660 0.517 18.187 1.00 96.81 83 LYS A O 1
ATOM 594 N N . GLN A 1 84 ? -2.270 -0.656 19.211 1.00 97.44 84 GLN A N 1
ATOM 595 C CA . GLN A 1 84 ? -3.255 0.418 19.148 1.00 97.44 84 GLN A CA 1
ATOM 596 C C . GLN A 1 84 ? -2.732 1.682 19.841 1.00 97.44 84 GLN A C 1
ATOM 598 O O . GLN A 1 84 ? -2.237 1.618 20.965 1.00 97.44 84 GLN A O 1
ATOM 603 N N . GLY A 1 85 ? -2.883 2.823 19.171 1.00 96.69 85 GLY A N 1
ATOM 604 C CA . GLY A 1 85 ? -2.353 4.110 19.609 1.00 96.69 85 GLY A CA 1
ATOM 605 C C . GLY A 1 85 ? -1.037 4.502 18.936 1.00 96.69 85 GLY A C 1
ATOM 606 O O . GLY A 1 85 ? -0.720 5.689 18.928 1.00 96.69 85 GLY A O 1
ATOM 607 N N . ASP A 1 86 ? -0.303 3.554 18.346 1.00 97.62 86 ASP A N 1
ATOM 608 C CA . ASP A 1 86 ? 0.955 3.860 17.665 1.00 97.62 86 ASP A CA 1
ATOM 609 C C . ASP A 1 86 ? 0.715 4.697 16.400 1.00 97.62 86 ASP A C 1
ATOM 611 O O . ASP A 1 86 ? -0.295 4.547 15.700 1.00 97.62 86 ASP A O 1
ATOM 615 N N . THR A 1 87 ? 1.670 5.574 16.095 1.00 97.00 87 THR A N 1
ATOM 616 C CA . THR A 1 87 ? 1.681 6.399 14.887 1.00 97.00 87 THR A CA 1
ATOM 617 C C . THR A 1 87 ? 2.969 6.204 14.095 1.00 97.00 87 THR A C 1
ATOM 619 O O . THR A 1 87 ? 4.023 5.920 14.657 1.00 97.00 87 THR A O 1
ATOM 622 N N . GLY A 1 88 ? 2.900 6.377 12.778 1.00 95.38 88 GLY A N 1
ATOM 623 C CA . GLY A 1 88 ? 4.060 6.376 11.894 1.00 95.38 88 GLY A CA 1
ATOM 624 C C . GLY A 1 88 ? 3.855 5.587 10.605 1.00 95.38 88 GLY A C 1
ATOM 625 O O . GLY A 1 88 ? 2.752 5.148 10.269 1.00 95.38 88 GLY A O 1
ATOM 626 N N . SER A 1 89 ? 4.953 5.414 9.871 1.00 94.88 89 SER A N 1
ATOM 627 C CA . SER A 1 89 ? 4.980 4.673 8.608 1.00 94.88 89 SER A CA 1
ATOM 628 C C . SER A 1 89 ? 4.619 3.201 8.787 1.00 94.88 89 SER A C 1
ATOM 630 O O . SER A 1 89 ? 3.931 2.650 7.935 1.00 94.88 89 SER A O 1
ATOM 632 N N . ASP A 1 90 ? 5.019 2.576 9.897 1.00 95.69 90 ASP A N 1
ATOM 633 C CA . ASP A 1 90 ? 4.716 1.170 10.182 1.00 95.69 90 ASP A CA 1
ATOM 634 C C . ASP A 1 90 ? 3.199 0.938 10.283 1.00 95.69 90 ASP A C 1
ATOM 636 O O . ASP A 1 90 ? 2.681 0.004 9.675 1.00 95.69 90 ASP A O 1
ATOM 640 N N . ALA A 1 91 ? 2.457 1.832 10.948 1.00 96.56 91 ALA A N 1
ATOM 641 C CA . ALA A 1 91 ? 0.997 1.750 11.028 1.00 96.56 91 ALA A CA 1
ATOM 642 C C . ALA A 1 91 ? 0.323 1.917 9.654 1.00 96.56 91 ALA A C 1
ATOM 644 O O . ALA A 1 91 ? -0.634 1.205 9.347 1.00 96.56 91 ALA A O 1
ATOM 645 N N . MET A 1 92 ? 0.839 2.817 8.812 1.00 96.38 92 MET A N 1
ATOM 646 C CA . MET A 1 92 ? 0.343 3.009 7.445 1.00 96.38 92 MET A CA 1
ATOM 647 C C . MET A 1 92 ? 0.621 1.785 6.565 1.00 96.38 92 MET A C 1
ATOM 649 O O . MET A 1 92 ? -0.259 1.330 5.841 1.00 96.38 92 MET A O 1
ATOM 653 N N . ASN A 1 93 ? 1.830 1.222 6.628 1.00 96.50 93 ASN A N 1
ATOM 654 C CA . ASN A 1 93 ? 2.189 0.045 5.837 1.00 96.50 93 ASN A CA 1
ATOM 655 C C . ASN A 1 93 ? 1.463 -1.216 6.318 1.00 96.50 93 ASN A C 1
ATOM 657 O O . ASN A 1 93 ? 1.041 -2.014 5.486 1.00 96.50 93 ASN A O 1
ATOM 661 N N . LEU A 1 94 ? 1.209 -1.357 7.624 1.00 96.38 94 LEU A N 1
ATOM 662 C CA . LEU A 1 94 ? 0.326 -2.402 8.144 1.00 96.38 94 LEU A CA 1
ATOM 663 C C . LEU A 1 94 ? -1.078 -2.293 7.530 1.00 96.38 94 LEU A C 1
ATOM 665 O O . LEU A 1 94 ? -1.631 -3.296 7.089 1.00 96.38 94 LEU A O 1
ATOM 669 N N . GLN A 1 95 ? -1.641 -1.085 7.445 1.00 98.00 95 GLN A N 1
ATOM 670 C CA . GLN A 1 95 ? -2.948 -0.883 6.811 1.00 98.00 95 GLN A CA 1
ATOM 671 C C . GLN A 1 95 ? -2.935 -1.247 5.327 1.00 98.00 95 GLN A C 1
ATOM 673 O O . GLN A 1 95 ? -3.885 -1.870 4.869 1.00 98.00 95 GLN A O 1
ATOM 678 N N . LYS A 1 96 ? -1.859 -0.945 4.589 1.00 96.12 96 LYS A N 1
ATOM 679 C CA . LYS A 1 96 ? -1.717 -1.373 3.185 1.00 96.12 96 LYS A CA 1
ATOM 680 C C . LYS A 1 96 ? -1.747 -2.893 3.042 1.00 96.12 96 LYS A C 1
ATOM 682 O O . LYS A 1 96 ? -2.406 -3.402 2.142 1.00 96.12 96 LYS A O 1
ATOM 687 N N . VAL A 1 97 ? -1.059 -3.612 3.934 1.00 95.50 97 VAL A N 1
ATOM 688 C CA . VAL A 1 97 ? -1.069 -5.083 3.948 1.00 95.50 97 VAL A CA 1
ATOM 689 C C . VAL A 1 97 ? -2.478 -5.600 4.236 1.00 95.50 97 VAL A C 1
ATOM 691 O O . VAL A 1 97 ? -2.992 -6.416 3.479 1.00 95.50 97 VAL A O 1
ATOM 694 N N . LEU A 1 98 ? -3.144 -5.079 5.266 1.00 96.69 98 LEU A N 1
ATOM 695 C CA . LEU A 1 98 ? -4.502 -5.494 5.641 1.00 96.69 98 LEU A CA 1
ATOM 696 C C . LEU A 1 98 ? -5.548 -5.140 4.568 1.00 96.69 98 LEU A C 1
ATOM 698 O O . LEU A 1 98 ? -6.483 -5.890 4.329 1.00 96.69 98 LEU A O 1
ATOM 702 N N . ASN A 1 99 ? -5.390 -4.016 3.871 1.00 97.50 99 ASN A N 1
ATOM 703 C CA . ASN A 1 99 ? -6.282 -3.617 2.780 1.00 97.50 99 ASN A CA 1
ATOM 704 C C . ASN A 1 99 ? -6.037 -4.383 1.471 1.00 97.50 99 ASN A C 1
ATOM 706 O O . ASN A 1 99 ? -6.817 -4.224 0.537 1.00 97.50 99 ASN A O 1
ATOM 710 N N . SER A 1 100 ? -4.980 -5.198 1.380 1.00 94.50 100 SER A N 1
ATOM 711 C CA . SER A 1 100 ? -4.733 -6.039 0.201 1.00 94.50 100 SER A CA 1
ATOM 712 C C . SER A 1 100 ? -5.687 -7.233 0.104 1.00 94.50 100 SER A C 1
ATOM 714 O O . SER A 1 100 ? -5.904 -7.753 -0.989 1.00 94.50 100 SER A O 1
ATOM 716 N N . ASP A 1 101 ? -6.293 -7.628 1.228 1.00 93.19 101 ASP A N 1
ATOM 717 C CA . ASP A 1 101 ? -7.288 -8.691 1.299 1.00 93.19 101 ASP A CA 1
ATOM 718 C C . ASP A 1 101 ? -8.623 -8.143 1.821 1.00 93.19 101 ASP A C 1
ATOM 720 O O . ASP A 1 101 ? -8.716 -7.587 2.917 1.00 93.19 101 ASP A O 1
ATOM 724 N N . SER A 1 102 ? -9.687 -8.373 1.053 1.00 95.44 102 SER A N 1
ATOM 725 C CA . SER A 1 102 ? -11.069 -8.058 1.428 1.00 95.44 102 SER A CA 1
ATOM 726 C C . SER A 1 102 ? -11.494 -8.592 2.806 1.00 95.44 102 SER A C 1
ATOM 728 O O . SER A 1 102 ? -12.279 -7.940 3.492 1.00 95.44 102 SER A O 1
ATOM 730 N N . ALA A 1 103 ? -10.962 -9.736 3.254 1.00 96.62 103 ALA A N 1
ATOM 731 C CA . ALA A 1 103 ? -11.278 -10.320 4.559 1.00 96.62 103 ALA A CA 1
ATOM 732 C C . ALA A 1 103 ? -10.638 -9.548 5.727 1.00 96.62 103 ALA A C 1
ATOM 734 O O . ALA A 1 103 ? -11.143 -9.566 6.854 1.00 96.62 103 ALA A O 1
ATOM 735 N N . THR A 1 104 ? -9.537 -8.838 5.467 1.00 97.81 104 THR A N 1
ATOM 736 C CA . THR A 1 104 ? -8.790 -8.096 6.491 1.00 97.81 104 THR A CA 1
ATOM 737 C C . THR A 1 104 ? -8.862 -6.582 6.315 1.00 97.81 104 THR A C 1
ATOM 739 O O . THR A 1 104 ? -8.422 -5.861 7.208 1.00 97.81 104 THR A O 1
ATOM 742 N N . GLN A 1 105 ? -9.568 -6.089 5.294 1.00 97.56 105 GLN A N 1
ATOM 743 C CA . GLN A 1 105 ? -9.741 -4.671 4.979 1.00 97.56 105 GLN A CA 1
ATOM 744 C C . GLN A 1 105 ? -10.136 -3.799 6.183 1.00 97.56 105 GLN A C 1
ATOM 746 O O . GLN A 1 105 ? -11.150 -4.015 6.850 1.00 97.56 105 GLN A O 1
ATOM 751 N N . VAL A 1 106 ? -9.351 -2.756 6.442 1.00 98.06 106 VAL A N 1
ATOM 752 C CA . VAL A 1 106 ? -9.471 -1.888 7.622 1.00 98.06 106 VAL A CA 1
ATOM 753 C C . VAL A 1 106 ? -10.769 -1.080 7.600 1.00 98.06 106 VAL A C 1
ATOM 755 O O . VAL A 1 106 ? -11.472 -1.025 8.609 1.00 98.06 106 VAL A O 1
ATOM 758 N N . ALA A 1 107 ? -11.107 -0.484 6.455 1.00 97.50 107 ALA A N 1
ATOM 759 C CA . ALA A 1 107 ? -12.351 0.253 6.253 1.00 97.50 107 ALA A CA 1
ATOM 760 C C . ALA A 1 107 ? -12.808 0.181 4.791 1.00 97.50 107 ALA A C 1
ATOM 762 O O . ALA A 1 107 ? -11.983 0.178 3.876 1.00 97.50 107 ALA A O 1
ATOM 763 N N . SER A 1 108 ? -14.123 0.187 4.562 1.00 96.06 108 SER A N 1
ATOM 764 C CA . SER A 1 108 ? -14.714 0.222 3.215 1.00 96.06 108 SER A CA 1
ATOM 765 C C . SER A 1 108 ? -14.540 1.574 2.516 1.00 96.06 108 SER A C 1
ATOM 767 O O . SER A 1 108 ? -14.504 1.635 1.293 1.00 96.06 108 SER A O 1
ATOM 769 N N . SER A 1 109 ? -14.446 2.662 3.282 1.00 96.75 109 SER A N 1
ATOM 770 C CA . SER A 1 109 ? -14.315 4.031 2.775 1.00 96.75 109 SER A CA 1
ATOM 771 C C . SER A 1 109 ? -13.748 4.965 3.842 1.00 96.75 109 SER A C 1
ATOM 773 O O . SER A 1 109 ? -13.919 4.713 5.035 1.00 96.75 109 SER A O 1
ATOM 775 N N . GLY A 1 110 ? -13.155 6.082 3.421 1.00 95.50 110 GLY A N 1
ATOM 776 C CA . GLY A 1 110 ? -12.612 7.096 4.327 1.00 95.50 110 GLY A CA 1
ATOM 777 C C . GLY A 1 110 ? -11.253 6.708 4.912 1.00 95.50 110 GLY A C 1
ATOM 778 O O . GLY A 1 110 ? -10.520 5.913 4.325 1.00 95.50 110 GLY A O 1
ATOM 779 N N . VAL A 1 111 ? -10.901 7.289 6.060 1.00 96.31 111 VAL A N 1
ATOM 780 C CA . VAL A 1 111 ? -9.612 7.046 6.729 1.00 96.31 111 VAL A CA 1
ATOM 781 C C . VAL A 1 111 ? -9.397 5.556 6.998 1.00 96.31 111 VAL A C 1
ATOM 783 O O . VAL A 1 111 ? -10.243 4.887 7.588 1.00 96.31 111 VAL A O 1
ATOM 786 N N . GLY A 1 112 ? -8.238 5.056 6.580 1.00 94.69 112 GLY A N 1
ATOM 787 C CA . GLY A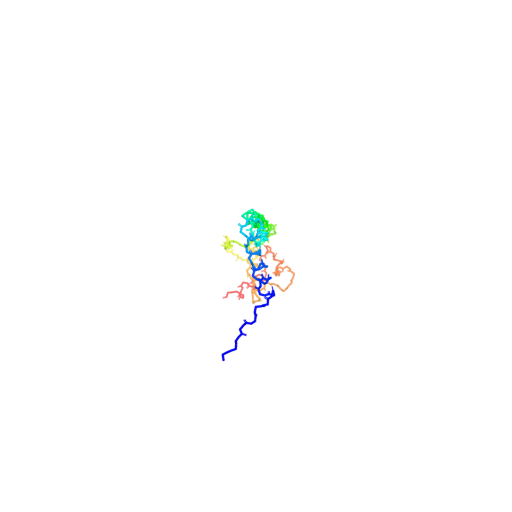 1 112 ? -7.841 3.661 6.725 1.00 94.69 112 GLY A CA 1
ATOM 788 C C . GLY A 1 112 ? -8.356 2.743 5.620 1.00 94.69 112 GLY A C 1
ATOM 789 O O . GLY A 1 112 ? -7.957 1.587 5.591 1.00 94.69 112 GLY A O 1
ATOM 790 N N . SER A 1 113 ? -9.200 3.216 4.697 1.00 97.12 113 SER A N 1
ATOM 791 C CA . SER A 1 113 ? -9.596 2.416 3.530 1.00 97.12 113 SER A CA 1
ATOM 792 C C . SER A 1 113 ? -8.452 2.262 2.527 1.00 97.12 113 SER A C 1
ATOM 794 O O . SER A 1 113 ? -7.446 2.969 2.604 1.00 97.12 113 SER A O 1
ATOM 796 N N . GLN A 1 114 ? -8.601 1.329 1.587 1.00 94.81 114 GLN A N 1
ATOM 797 C CA . GLN A 1 114 ? -7.613 1.098 0.537 1.00 94.81 114 GLN A CA 1
ATOM 798 C C . GLN A 1 114 ? -7.345 2.392 -0.251 1.00 94.81 114 GLN A C 1
ATOM 800 O O . GLN A 1 114 ? -8.275 3.028 -0.748 1.00 94.81 114 GLN A O 1
ATOM 805 N N . GLY A 1 115 ? -6.074 2.795 -0.336 1.00 94.25 115 GLY A N 1
ATOM 806 C CA . GLY A 1 115 ? -5.648 4.050 -0.967 1.00 94.25 115 GLY A CA 1
ATOM 807 C C . GLY A 1 115 ? -5.862 5.309 -0.115 1.00 94.25 115 GLY A C 1
ATOM 808 O O . GLY A 1 115 ? -5.506 6.401 -0.549 1.00 94.25 115 GLY A O 1
ATOM 809 N N . ASN A 1 116 ? -6.422 5.169 1.089 1.00 96.06 116 ASN A N 1
ATOM 810 C CA . ASN A 1 116 ? -6.614 6.234 2.076 1.00 96.06 116 ASN A CA 1
ATOM 811 C C . ASN A 1 116 ? -6.057 5.813 3.446 1.00 96.06 116 ASN A C 1
ATOM 813 O O . ASN A 1 116 ? -6.654 6.103 4.490 1.00 96.06 116 ASN A O 1
ATOM 817 N N . GLU A 1 117 ? -4.945 5.077 3.459 1.00 96.56 117 GLU A N 1
ATOM 818 C CA . GLU A 1 117 ? -4.331 4.601 4.694 1.00 96.56 117 GLU A CA 1
ATOM 819 C C . GLU A 1 117 ? -3.907 5.765 5.597 1.00 96.56 117 GLU A C 1
ATOM 821 O O . GLU A 1 117 ? -3.518 6.844 5.150 1.00 96.56 117 GLU A O 1
ATOM 826 N N . SER A 1 118 ? -3.964 5.529 6.904 1.00 96.75 118 SER A N 1
ATOM 827 C CA . SER A 1 118 ? -3.554 6.490 7.920 1.00 96.75 118 SER A CA 1
ATOM 828 C C . SER A 1 118 ? -2.256 6.051 8.583 1.00 96.75 118 SER A C 1
ATOM 830 O O . SER A 1 118 ? -2.006 4.865 8.779 1.00 96.75 118 SER A O 1
ATOM 832 N N . SER A 1 119 ? -1.454 7.012 9.029 1.00 97.44 119 SER A N 1
ATOM 833 C CA . SER A 1 119 ? -0.304 6.748 9.892 1.00 97.44 119 SER A CA 1
ATOM 834 C C . SER A 1 119 ? -0.695 6.424 11.337 1.00 97.44 119 SER A C 1
ATOM 836 O O . SER A 1 119 ? 0.193 6.348 12.170 1.00 97.44 119 SER A O 1
ATOM 838 N N . TYR A 1 120 ? -1.976 6.232 11.669 1.00 97.94 120 TYR A N 1
ATOM 839 C CA . TYR A 1 120 ? -2.438 5.916 13.024 1.00 97.94 120 TYR A CA 1
ATOM 840 C C . TYR A 1 120 ? -2.993 4.494 13.143 1.00 97.94 120 TYR A C 1
ATOM 842 O O . TYR A 1 120 ? -3.896 4.102 12.404 1.00 97.94 120 TYR A O 1
A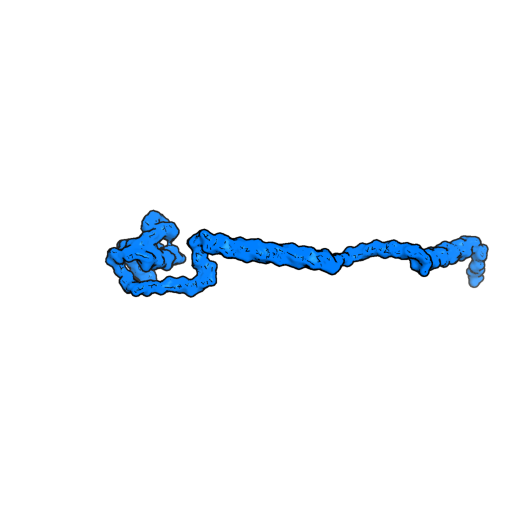TOM 850 N N . PHE A 1 121 ? -2.517 3.734 14.129 1.00 98.19 121 PHE A N 1
ATOM 851 C CA . PHE A 1 121 ? -3.088 2.444 14.502 1.00 98.19 121 PHE A CA 1
ATOM 852 C C . PHE A 1 121 ? -4.309 2.657 15.411 1.00 98.19 121 PHE A C 1
ATOM 854 O O . PHE A 1 121 ? -4.208 2.700 16.640 1.00 98.19 121 PHE A O 1
ATOM 861 N N . GLY A 1 122 ? -5.491 2.747 14.801 1.00 97.88 122 GLY A N 1
ATOM 862 C CA . GLY A 1 122 ? -6.769 2.886 15.503 1.00 97.88 122 GLY A CA 1
ATOM 863 C C . GLY A 1 122 ? -7.469 1.561 15.838 1.00 97.88 122 GLY A C 1
ATOM 864 O O . GLY A 1 122 ? -6.936 0.465 15.657 1.00 97.88 122 GLY A O 1
ATOM 865 N N . SER A 1 123 ? -8.716 1.661 16.302 1.00 98.00 123 SER A N 1
ATOM 866 C CA . SER A 1 123 ? -9.583 0.505 16.586 1.00 98.00 123 SER A CA 1
ATOM 867 C C . SER A 1 123 ? -9.933 -0.309 15.334 1.00 98.00 123 SER A C 1
ATOM 869 O O . SER A 1 123 ? -10.041 -1.534 15.411 1.00 98.00 123 SER A O 1
ATOM 871 N N . LEU A 1 124 ? -10.067 0.348 14.176 1.00 98.06 124 LEU A N 1
ATOM 872 C CA . LEU A 1 124 ? -10.304 -0.316 12.890 1.00 98.06 124 LEU A CA 1
ATOM 873 C C . LEU A 1 124 ? -9.103 -1.175 12.487 1.00 98.06 124 LEU A C 1
ATOM 875 O O . LEU A 1 124 ? -9.263 -2.364 12.222 1.00 98.06 124 LEU A O 1
ATOM 879 N N . THR A 1 125 ? -7.892 -0.613 12.552 1.00 98.12 125 THR A N 1
ATOM 880 C CA . THR A 1 125 ? -6.644 -1.346 12.295 1.00 98.12 125 THR A CA 1
ATOM 881 C C . THR A 1 125 ? -6.477 -2.510 13.268 1.00 98.12 125 THR A C 1
ATOM 883 O O . THR A 1 125 ? -6.125 -3.607 12.853 1.00 98.12 125 THR A O 1
ATOM 886 N N . LYS A 1 126 ? -6.819 -2.328 14.553 1.00 98.25 126 LYS A N 1
ATOM 887 C CA . LYS A 1 126 ? -6.821 -3.426 15.534 1.00 98.25 126 LYS A CA 1
ATOM 888 C C . LYS A 1 126 ? -7.751 -4.563 15.128 1.00 98.25 126 LYS A C 1
ATOM 890 O O . LYS A 1 126 ? -7.351 -5.720 15.158 1.00 98.25 126 LYS A O 1
ATOM 895 N N . SER A 1 127 ? -8.984 -4.228 14.762 1.00 98.12 127 SER A N 1
ATOM 896 C CA . SER A 1 127 ? -9.983 -5.212 14.338 1.00 98.12 127 SER A CA 1
ATOM 897 C C . SER A 1 127 ? -9.518 -5.959 13.088 1.00 98.12 127 SER A C 1
ATOM 899 O O . SER A 1 127 ? -9.689 -7.167 12.995 1.00 98.12 127 SER A O 1
ATOM 901 N N . ALA A 1 128 ? -8.865 -5.255 12.163 1.00 98.00 128 ALA A N 1
ATOM 902 C CA . ALA A 1 128 ? -8.256 -5.844 10.982 1.00 98.00 128 ALA A CA 1
ATOM 903 C C . ALA A 1 128 ? -7.117 -6.818 11.296 1.00 98.00 128 ALA A C 1
ATOM 905 O O . ALA A 1 128 ? -7.114 -7.920 10.757 1.00 98.00 128 ALA A O 1
ATOM 906 N N . VAL A 1 129 ? -6.216 -6.460 12.215 1.00 97.75 129 VAL A N 1
ATOM 907 C CA . VAL A 1 129 ? -5.156 -7.366 12.687 1.00 97.75 129 VAL A CA 1
ATOM 908 C C . VAL A 1 129 ? -5.742 -8.617 13.340 1.00 97.75 129 VAL A C 1
ATOM 910 O O . VAL A 1 129 ? -5.250 -9.706 13.082 1.00 97.75 129 VAL A O 1
ATOM 913 N N . ILE A 1 130 ? -6.808 -8.484 14.137 1.00 98.12 130 ILE A N 1
ATOM 914 C CA . ILE A 1 130 ? -7.471 -9.638 14.767 1.00 98.12 130 ILE A CA 1
ATOM 915 C C . ILE A 1 130 ? -8.038 -10.598 13.715 1.00 98.12 130 ILE A C 1
ATOM 917 O O . ILE A 1 130 ? -7.970 -11.800 13.913 1.00 98.12 130 ILE A O 1
ATOM 921 N N . ARG A 1 131 ? -8.584 -10.094 12.600 1.00 97.88 131 ARG A N 1
ATOM 922 C CA . ARG A 1 131 ? -9.082 -10.948 11.503 1.00 97.88 131 ARG A CA 1
ATOM 923 C C . ARG A 1 131 ? -7.967 -11.622 10.705 1.00 97.88 131 ARG A C 1
ATOM 925 O O . ARG A 1 131 ? -8.224 -12.623 10.053 1.00 97.88 131 ARG A O 1
ATOM 932 N N . PHE A 1 132 ? -6.777 -11.027 10.688 1.00 97.12 132 PHE A N 1
ATOM 933 C CA . PHE A 1 132 ? -5.617 -11.552 9.970 1.00 97.12 132 PHE A CA 1
ATOM 934 C C . PHE A 1 132 ? -4.938 -12.719 10.709 1.00 97.12 132 PHE A C 1
ATOM 936 O O . PHE A 1 132 ? -4.272 -13.529 10.069 1.00 97.12 132 PHE A O 1
ATOM 943 N N . GLN A 1 133 ? -5.074 -12.777 12.039 1.00 95.69 133 GLN A N 1
ATOM 944 C CA . GLN A 1 133 ? -4.482 -13.793 12.923 1.00 95.69 133 GLN A CA 1
ATOM 945 C C . GLN A 1 133 ? -5.376 -15.026 13.059 1.00 95.69 133 GLN A C 1
ATOM 947 O O . GLN A 1 133 ? -4.799 -16.136 13.110 1.00 95.69 133 GLN A O 1
#

pLDDT: mean 76.07, std 21.51, range [38.53, 98.25]